Protein AF-A0A1Z7YMQ1-F1 (afdb_monomer)

Radius of gyration: 13.22 Å; Cα contacts (8 Å, |Δi|>4): 137; chains: 1; bounding box: 30×26×32 Å

Foldseek 3Di:
DPLVVLVVLLVVLVVVVVVPNDLVSLLSNLVSCVVNVVLVVSQVSLVSSVVRDVDLSSLLSNLLSCVVVVVLVSNLVSLVVSCVVPVPPPSSVVSVVSD

Sequence (99 aa):
MDAGDFDKAIECFKLSNKTLAHFKTLELWGECEMKLGNIKASIMPLTAAMELNSSLKPASLLAKAYSDLGDSKRAIELAGIVLNKAPNNKLAKQVMACN

pLDDT: mean 93.19, std 8.08, range [53.56, 98.31]

Secondary structure (DSSP, 8-state):
--HHHHHHHHHHHHHHHHH---HHHHHHHHHHHHHTT-HHHHHHHHHHHHHH---HHHHHHHHHHHHHTT-HHHHHHHHHHHHHH-TT-HHHHHHHHH-

Mean predicted aligned error: 3.64 Å

Nearest PDB structures (foldseek):
  2pl2-assembly1_B  TM=8.206E-01  e=6.831E-03  Thermus thermophilus HB27
  6vbv-assembly1_4  TM=8.320E-01  e=4.326E-02  Bos taurus
  2xpi-assembly1_A  TM=8.683E-01  e=5.675E-02  Schizosaccharomyces pombe
  2xpi-assembly1_D  TM=8.909E-01  e=1.149E-01  Schizosaccharomyces pombe
  8ro2-assembly1_J  TM=6.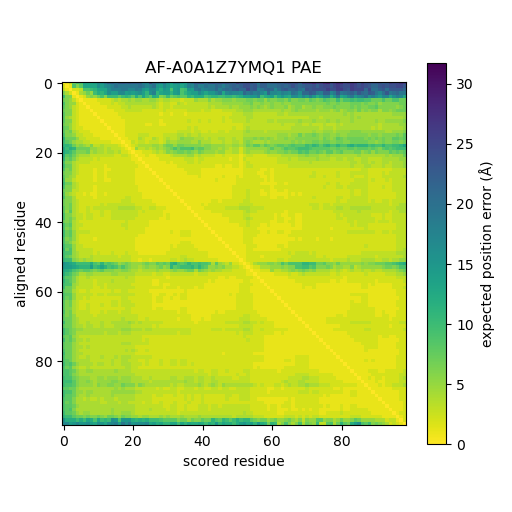280E-01  e=7.051E-02  Homo sapiens

Structure (mmCIF, N/CA/C/O backbone):
data_AF-A0A1Z7YMQ1-F1
#
_entry.id   AF-A0A1Z7YMQ1-F1
#
loop_
_atom_site.group_PDB
_atom_site.id
_atom_site.type_symbol
_atom_site.label_atom_id
_atom_site.label_alt_id
_atom_site.label_comp_id
_atom_site.label_asym_id
_atom_site.label_entity_id
_atom_site.label_seq_id
_atom_site.pdbx_PDB_ins_code
_atom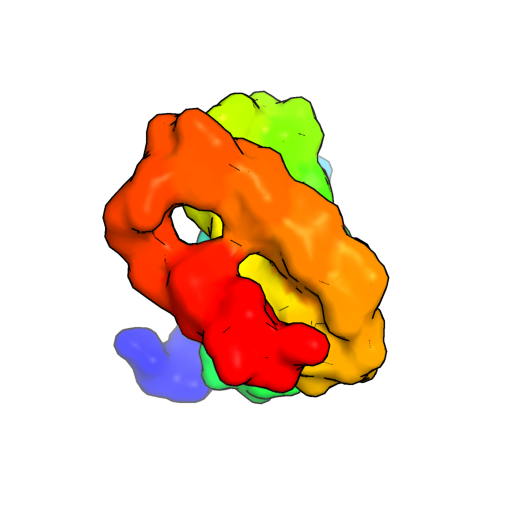_site.Cartn_x
_atom_site.Cartn_y
_atom_site.Cartn_z
_atom_site.occupancy
_atom_site.B_iso_or_equiv
_atom_site.auth_seq_id
_atom_site.auth_comp_id
_atom_site.auth_asym_id
_atom_site.auth_atom_id
_atom_site.pdbx_PDB_model_num
ATOM 1 N N . MET A 1 1 ? -9.361 -4.035 -16.178 1.00 53.56 1 MET A N 1
ATOM 2 C CA . MET A 1 1 ? -8.093 -4.780 -16.184 1.00 53.56 1 MET A CA 1
ATOM 3 C C . MET A 1 1 ? -8.413 -6.160 -15.678 1.00 53.56 1 MET A C 1
ATOM 5 O O . MET A 1 1 ? -8.797 -6.294 -14.520 1.00 53.56 1 MET A O 1
ATOM 9 N N . ASP A 1 2 ? -8.362 -7.128 -16.580 1.00 54.16 2 ASP A N 1
ATOM 10 C CA . ASP A 1 2 ? -8.445 -8.543 -16.238 1.00 54.16 2 ASP A CA 1
ATOM 11 C C . ASP A 1 2 ? -7.134 -8.977 -15.565 1.00 54.16 2 ASP A C 1
ATOM 13 O O . ASP A 1 2 ? -6.113 -8.306 -15.715 1.00 54.16 2 ASP A O 1
ATOM 17 N N . ALA A 1 3 ? -7.144 -10.085 -14.818 1.00 59.69 3 ALA A N 1
ATOM 18 C CA . ALA A 1 3 ? -5.991 -10.536 -14.026 1.00 59.69 3 ALA A CA 1
ATOM 19 C C . ALA A 1 3 ? -4.673 -10.593 -14.830 1.00 59.69 3 ALA A C 1
ATOM 21 O O . ALA A 1 3 ? -3.641 -10.141 -14.345 1.00 59.69 3 ALA A O 1
ATOM 22 N N . GLY A 1 4 ? -4.725 -11.040 -16.092 1.00 63.34 4 GLY A N 1
ATOM 23 C CA . GLY A 1 4 ? -3.550 -11.124 -16.970 1.00 63.34 4 GLY A CA 1
ATOM 24 C C . GLY A 1 4 ? -2.966 -9.780 -17.435 1.00 63.34 4 GLY A C 1
ATOM 25 O O . GLY A 1 4 ? -1.875 -9.757 -18.002 1.00 63.34 4 GLY A O 1
ATOM 26 N N . ASP A 1 5 ? -3.663 -8.665 -17.209 1.00 82.25 5 ASP A N 1
ATOM 27 C CA . ASP A 1 5 ? -3.187 -7.312 -17.529 1.00 82.25 5 ASP A CA 1
ATOM 28 C C . ASP A 1 5 ? -2.366 -6.719 -16.365 1.00 82.25 5 ASP A C 1
ATOM 30 O O . ASP A 1 5 ? -1.425 -5.950 -16.566 1.00 82.25 5 ASP A O 1
ATOM 34 N N . PHE A 1 6 ? -2.655 -7.134 -15.124 1.00 85.75 6 PHE A N 1
ATOM 35 C CA . PHE A 1 6 ? -1.939 -6.636 -13.948 1.00 85.75 6 PHE A CA 1
ATOM 36 C C . PHE A 1 6 ? -0.499 -7.151 -13.865 1.00 85.75 6 PHE A C 1
ATOM 38 O O . PHE A 1 6 ? 0.388 -6.364 -13.544 1.00 85.75 6 PHE A O 1
ATOM 45 N N . ASP A 1 7 ? -0.237 -8.418 -14.196 1.00 88.06 7 ASP A N 1
ATOM 46 C CA . ASP A 1 7 ? 1.125 -8.975 -14.156 1.00 88.06 7 ASP A CA 1
ATOM 47 C C . ASP A 1 7 ? 2.073 -8.245 -15.118 1.00 88.06 7 ASP A C 1
ATOM 49 O O . ASP A 1 7 ? 3.173 -7.831 -14.738 1.00 88.06 7 ASP A O 1
ATOM 53 N N . LYS A 1 8 ? 1.612 -7.999 -16.352 1.00 89.81 8 LYS A N 1
ATOM 54 C CA . LYS A 1 8 ? 2.369 -7.228 -17.350 1.00 89.81 8 LYS A CA 1
ATOM 55 C C . LYS A 1 8 ? 2.573 -5.784 -16.901 1.00 89.81 8 LYS A C 1
ATOM 57 O O . LYS A 1 8 ? 3.677 -5.254 -17.017 1.00 89.81 8 LYS A O 1
ATOM 62 N N . ALA A 1 9 ? 1.537 -5.154 -16.344 1.00 91.00 9 ALA A N 1
ATOM 63 C CA . ALA A 1 9 ? 1.644 -3.798 -15.816 1.00 91.00 9 ALA A CA 1
ATOM 64 C C . ALA A 1 9 ? 2.686 -3.705 -14.689 1.00 91.00 9 ALA A C 1
ATOM 66 O O . ALA A 1 9 ? 3.509 -2.790 -14.682 1.00 91.00 9 ALA A O 1
ATOM 67 N N . ILE A 1 10 ? 2.703 -4.677 -13.772 1.00 92.94 10 ILE A N 1
ATOM 68 C CA . ILE A 1 10 ? 3.683 -4.758 -12.685 1.00 92.94 10 ILE A CA 1
ATOM 69 C C . ILE A 1 10 ? 5.108 -4.859 -13.234 1.00 92.94 10 ILE A C 1
ATOM 71 O O . ILE A 1 10 ? 5.998 -4.170 -12.732 1.00 92.94 10 ILE A O 1
ATOM 75 N N . GLU A 1 11 ? 5.343 -5.675 -14.262 1.00 92.50 11 GLU A N 1
ATOM 76 C CA . GLU A 1 11 ? 6.655 -5.767 -14.908 1.00 92.50 11 GLU A CA 1
ATOM 77 C C . GLU A 1 11 ? 7.089 -4.415 -15.491 1.00 92.50 11 GLU A C 1
ATOM 79 O O . GLU A 1 11 ? 8.193 -3.939 -15.201 1.00 92.50 11 GLU A O 1
ATOM 84 N N . CYS A 1 12 ? 6.198 -3.735 -16.220 1.00 92.38 12 CYS A N 1
ATOM 85 C CA . CYS A 1 12 ? 6.461 -2.398 -16.749 1.00 92.38 12 CYS A CA 1
ATOM 86 C C . CYS A 1 12 ? 6.771 -1.384 -15.636 1.00 92.38 12 CYS A C 1
ATOM 88 O O . CYS A 1 12 ? 7.715 -0.601 -15.763 1.00 92.38 12 CYS A O 1
ATOM 90 N N . PHE A 1 13 ? 6.032 -1.407 -14.521 1.00 93.50 13 PHE A N 1
ATOM 91 C CA . PHE A 1 13 ? 6.288 -0.510 -13.391 1.00 93.50 13 PHE A CA 1
ATOM 92 C C . PHE A 1 13 ? 7.618 -0.811 -12.698 1.00 93.50 13 PHE A C 1
ATOM 94 O O . PHE A 1 13 ? 8.341 0.120 -12.340 1.00 93.50 13 PHE A O 1
ATOM 101 N N . LYS A 1 14 ? 7.979 -2.090 -12.536 1.00 92.69 14 LYS A N 1
ATOM 102 C CA . LYS A 1 14 ? 9.278 -2.503 -11.985 1.00 92.69 14 LYS A CA 1
ATOM 103 C C . LYS A 1 14 ? 10.426 -2.006 -12.859 1.00 92.69 14 LYS A C 1
ATOM 105 O O . LYS A 1 14 ? 11.389 -1.457 -12.330 1.00 92.69 14 LYS A O 1
ATOM 110 N N . LEU A 1 15 ? 10.324 -2.163 -14.180 1.00 92.31 15 LEU A N 1
ATOM 111 C CA . LEU A 1 15 ? 11.333 -1.674 -15.125 1.00 92.31 15 LEU A CA 1
ATOM 112 C C . LEU A 1 15 ? 11.438 -0.148 -15.101 1.00 92.31 15 LEU A C 1
ATOM 114 O O . LEU A 1 15 ? 12.535 0.382 -14.948 1.00 92.31 15 LEU A O 1
ATOM 118 N N . SER A 1 16 ? 10.308 0.557 -15.166 1.00 90.38 16 SER A N 1
ATOM 119 C CA . SER A 1 16 ? 10.278 2.022 -15.124 1.00 90.38 16 SER A CA 1
ATOM 120 C C . SER A 1 16 ? 10.920 2.571 -13.847 1.00 90.38 16 SER A C 1
ATOM 122 O O . SER A 1 16 ? 11.760 3.467 -13.926 1.00 90.38 16 SER A O 1
ATOM 124 N N . ASN A 1 17 ? 10.604 1.989 -12.687 1.00 88.81 17 ASN A N 1
ATOM 125 C CA . ASN A 1 17 ? 11.147 2.438 -11.405 1.00 88.81 17 ASN A CA 1
ATOM 126 C C . ASN A 1 17 ? 12.642 2.127 -11.222 1.00 88.81 17 ASN A C 1
ATOM 128 O O . ASN A 1 17 ? 13.284 2.792 -10.413 1.00 88.81 17 ASN A O 1
ATOM 132 N N . LYS A 1 18 ? 13.219 1.168 -11.966 1.00 90.25 18 LYS A N 1
ATOM 133 C CA . LYS A 1 18 ? 14.683 0.967 -11.994 1.00 90.25 18 LYS A CA 1
ATOM 134 C C . LYS A 1 18 ? 15.408 2.132 -12.666 1.00 90.25 18 LYS A C 1
ATOM 136 O O . LYS A 1 18 ? 16.547 2.412 -12.313 1.00 90.25 18 LYS A O 1
ATOM 141 N N . THR A 1 19 ? 14.771 2.778 -13.641 1.00 88.25 19 THR A N 1
ATOM 142 C CA . THR A 1 19 ? 15.344 3.924 -14.357 1.00 88.25 19 THR A CA 1
ATOM 143 C C . THR A 1 19 ? 15.062 5.231 -13.627 1.00 88.25 19 THR A C 1
ATOM 145 O O . THR A 1 19 ? 15.968 6.034 -13.430 1.00 88.25 19 THR A O 1
ATOM 148 N N . LEU A 1 20 ? 13.810 5.443 -13.218 1.00 87.44 20 LEU A N 1
ATOM 149 C CA . LEU A 1 20 ? 13.384 6.624 -12.480 1.00 87.44 20 LEU A CA 1
ATOM 150 C C . LEU A 1 20 ? 12.217 6.259 -11.566 1.00 87.44 20 LEU A C 1
ATOM 152 O O . LEU A 1 20 ? 11.116 5.964 -12.031 1.00 87.44 20 LEU A O 1
ATOM 156 N N . ALA A 1 21 ? 12.447 6.321 -10.258 1.00 89.12 21 ALA A N 1
ATOM 157 C CA . ALA A 1 21 ? 11.382 6.148 -9.285 1.00 89.12 21 ALA A CA 1
ATOM 158 C C . ALA A 1 21 ? 10.411 7.336 -9.362 1.00 89.12 21 ALA A C 1
ATOM 160 O O . ALA A 1 21 ? 10.795 8.483 -9.133 1.00 89.12 21 ALA A O 1
ATOM 161 N N . HIS A 1 22 ? 9.144 7.058 -9.666 1.00 92.12 22 HIS A N 1
ATOM 162 C CA . 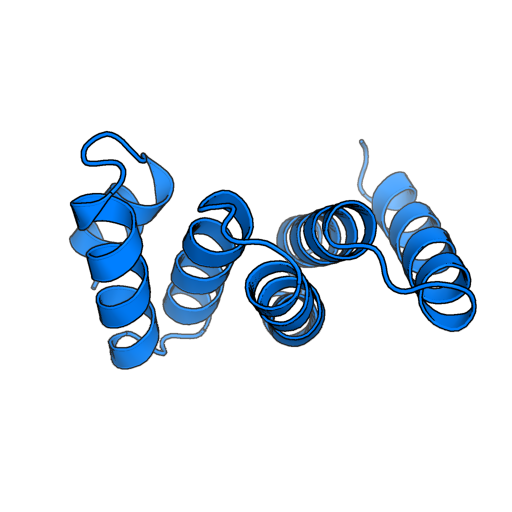HIS A 1 22 ? 8.092 8.068 -9.699 1.00 92.12 22 HIS A CA 1
ATOM 163 C C . HIS A 1 22 ? 6.937 7.643 -8.788 1.00 92.12 22 HIS A C 1
ATOM 165 O O . HIS A 1 22 ? 6.465 6.508 -8.834 1.00 92.12 22 HIS A O 1
ATOM 171 N N . PHE A 1 23 ? 6.434 8.557 -7.952 1.00 92.94 23 PHE A N 1
ATOM 172 C CA . PHE A 1 23 ? 5.417 8.203 -6.952 1.00 92.94 23 PHE A CA 1
ATOM 173 C C . PHE A 1 23 ? 4.173 7.561 -7.591 1.00 92.94 23 PHE A C 1
ATOM 175 O O . PHE A 1 23 ? 3.578 6.651 -7.022 1.00 92.94 23 PHE A O 1
ATOM 182 N N . LYS A 1 24 ? 3.782 8.006 -8.797 1.00 92.31 24 LYS A N 1
ATOM 183 C CA . LYS A 1 24 ? 2.581 7.497 -9.471 1.00 92.31 24 LYS A CA 1
ATOM 184 C C . LYS A 1 24 ? 2.748 6.071 -9.994 1.00 92.31 24 LYS A C 1
ATOM 186 O O . LYS A 1 24 ? 1.807 5.292 -9.898 1.00 92.31 24 LYS A O 1
ATOM 191 N N . THR A 1 25 ? 3.918 5.724 -10.528 1.00 93.81 25 THR A N 1
ATOM 192 C CA . THR A 1 25 ? 4.204 4.359 -11.000 1.00 93.81 25 THR A CA 1
ATOM 193 C C . THR A 1 25 ? 4.320 3.402 -9.819 1.00 93.81 25 THR A C 1
ATOM 195 O O . THR A 1 25 ? 3.833 2.280 -9.895 1.00 93.81 25 THR A O 1
ATOM 198 N N . LEU A 1 26 ? 4.892 3.856 -8.701 1.00 95.94 26 LEU A N 1
ATOM 199 C CA . LEU A 1 26 ? 4.927 3.113 -7.440 1.00 95.94 26 LEU A CA 1
ATOM 200 C C . LEU A 1 26 ? 3.524 2.911 -6.838 1.00 95.94 26 LEU A C 1
ATOM 202 O O . LEU A 1 26 ? 3.179 1.795 -6.462 1.00 95.94 26 LEU A O 1
ATOM 206 N N . GLU A 1 27 ? 2.674 3.944 -6.820 1.00 95.81 27 GLU A N 1
ATOM 207 C CA . GLU A 1 27 ? 1.272 3.825 -6.382 1.00 95.81 27 GLU A CA 1
ATOM 208 C C . GLU A 1 27 ? 0.516 2.779 -7.214 1.00 95.81 27 GLU A C 1
ATOM 210 O O . GLU A 1 27 ? -0.151 1.908 -6.656 1.00 95.81 27 GLU A O 1
ATOM 215 N N . LEU A 1 28 ? 0.637 2.850 -8.545 1.00 94.81 28 LEU A N 1
ATOM 216 C CA . LEU A 1 28 ? -0.034 1.926 -9.459 1.00 94.81 28 LEU A CA 1
ATOM 217 C C . LEU A 1 28 ? 0.488 0.496 -9.318 1.00 94.81 28 LEU A C 1
ATOM 219 O O . LEU A 1 28 ? -0.314 -0.434 -9.327 1.00 94.81 28 LEU A O 1
ATOM 223 N N . TRP A 1 29 ? 1.798 0.316 -9.137 1.00 95.50 29 TRP A N 1
ATOM 224 C CA . TRP A 1 29 ? 2.376 -0.994 -8.850 1.00 95.50 29 TRP A CA 1
ATOM 225 C C . TRP A 1 29 ? 1.768 -1.588 -7.577 1.00 95.50 29 TRP A C 1
ATOM 227 O O . TRP A 1 29 ? 1.223 -2.689 -7.620 1.00 95.50 29 TRP A O 1
ATOM 237 N N . GLY A 1 30 ? 1.776 -0.843 -6.471 1.00 96.00 30 GLY A N 1
ATOM 238 C CA . GLY A 1 30 ? 1.177 -1.302 -5.222 1.00 96.00 30 GLY A CA 1
ATOM 239 C C . GLY A 1 30 ? -0.304 -1.658 -5.357 1.00 96.00 30 GLY A C 1
ATOM 240 O O . GLY A 1 30 ? -0.737 -2.700 -4.873 1.00 96.00 30 GLY A O 1
ATOM 241 N N . GLU A 1 31 ? -1.078 -0.838 -6.071 1.00 94.94 31 GLU A N 1
ATOM 242 C CA . GLU A 1 31 ? -2.495 -1.108 -6.327 1.00 94.94 31 GLU A CA 1
ATOM 243 C C . GLU A 1 31 ? -2.710 -2.385 -7.163 1.00 94.94 31 GLU A C 1
ATOM 245 O O . GLU A 1 31 ? -3.647 -3.138 -6.894 1.00 94.94 31 GLU A O 1
ATOM 250 N N . CYS A 1 32 ? -1.845 -2.663 -8.144 1.00 95.50 32 CYS A N 1
ATOM 251 C CA . CYS A 1 32 ? -1.914 -3.894 -8.939 1.00 95.50 32 CYS A CA 1
ATOM 252 C C . CYS A 1 32 ? -1.617 -5.134 -8.088 1.00 95.50 32 CYS A C 1
ATOM 254 O O . CYS A 1 32 ? -2.371 -6.101 -8.152 1.00 95.50 32 CYS A O 1
ATOM 256 N N . GLU A 1 33 ? -0.583 -5.085 -7.243 1.00 96.56 33 GLU A N 1
ATOM 257 C CA . GLU A 1 33 ? -0.258 -6.184 -6.320 1.00 96.56 33 GLU A CA 1
ATOM 258 C C . GLU A 1 33 ? -1.437 -6.470 -5.374 1.00 96.56 33 GLU A C 1
ATOM 260 O O . GLU A 1 33 ? -1.806 -7.626 -5.182 1.00 96.56 33 GLU A O 1
ATOM 265 N N . MET A 1 34 ? -2.109 -5.432 -4.851 1.00 95.50 34 MET A N 1
ATOM 266 C CA . MET A 1 34 ? -3.315 -5.616 -4.030 1.00 95.50 34 MET A CA 1
ATOM 267 C C . MET A 1 34 ? -4.460 -6.282 -4.802 1.00 95.50 34 MET A C 1
ATOM 269 O O . MET A 1 34 ? -5.131 -7.158 -4.261 1.00 95.50 34 MET A O 1
ATOM 273 N N . LYS A 1 35 ? -4.690 -5.890 -6.063 1.00 93.75 35 LYS A N 1
ATOM 274 C CA . LYS A 1 35 ? -5.750 -6.473 -6.908 1.00 93.75 35 LYS A CA 1
ATOM 275 C C . LYS A 1 35 ? -5.487 -7.931 -7.277 1.00 93.75 35 LYS A C 1
ATOM 277 O O . LYS A 1 35 ? -6.443 -8.679 -7.448 1.00 93.75 35 LYS A O 1
ATOM 282 N N . LEU A 1 36 ? -4.220 -8.331 -7.354 1.00 93.38 36 LEU A N 1
ATOM 283 C CA . LEU A 1 36 ? -3.809 -9.726 -7.531 1.00 93.38 36 LEU A CA 1
ATOM 284 C C . LEU A 1 36 ? -3.817 -10.534 -6.221 1.00 93.38 36 LEU A C 1
ATOM 286 O O . LEU A 1 36 ? -3.541 -11.728 -6.241 1.00 93.38 36 LEU A O 1
ATOM 290 N N . GLY A 1 37 ? -4.130 -9.909 -5.081 1.00 94.19 37 GLY A N 1
ATOM 291 C CA . GLY A 1 37 ? -4.101 -10.556 -3.766 1.00 94.19 37 GLY A CA 1
ATOM 292 C C . GLY A 1 37 ? -2.704 -10.650 -3.142 1.00 94.19 37 GLY A C 1
ATOM 293 O O . GLY A 1 37 ? -2.556 -11.163 -2.034 1.00 94.19 37 GLY A O 1
ATOM 294 N N . ASN A 1 38 ? -1.679 -10.090 -3.786 1.00 95.88 38 ASN A N 1
ATOM 295 C CA . ASN A 1 38 ? -0.304 -10.050 -3.293 1.00 95.88 38 ASN A CA 1
ATOM 296 C C . ASN A 1 38 ? -0.110 -8.918 -2.270 1.00 95.88 38 ASN A C 1
ATOM 298 O O . ASN A 1 38 ? 0.763 -8.060 -2.415 1.00 95.88 38 ASN A O 1
ATOM 302 N N . ILE A 1 39 ? -0.909 -8.907 -1.200 1.00 97.25 39 ILE A N 1
ATOM 303 C CA . ILE A 1 39 ? -0.957 -7.796 -0.234 1.00 97.25 39 ILE A CA 1
ATOM 304 C C . ILE A 1 39 ? 0.423 -7.493 0.373 1.00 97.25 39 ILE A C 1
ATOM 306 O O . ILE A 1 39 ? 0.803 -6.341 0.558 1.00 97.25 39 ILE A O 1
ATOM 310 N N . LYS A 1 40 ? 1.237 -8.518 0.643 1.00 97.50 40 LYS A N 1
ATOM 311 C CA . LYS A 1 40 ? 2.597 -8.310 1.164 1.00 97.50 40 LYS A CA 1
ATOM 312 C C . LYS A 1 40 ? 3.511 -7.609 0.151 1.00 97.50 40 LYS A C 1
ATOM 314 O O . LYS A 1 40 ? 4.342 -6.792 0.544 1.00 97.50 40 LYS A O 1
ATOM 319 N N . ALA A 1 41 ? 3.359 -7.911 -1.138 1.00 96.75 41 ALA A N 1
ATOM 320 C CA . ALA A 1 41 ? 4.162 -7.313 -2.201 1.00 96.75 41 ALA A CA 1
ATOM 321 C C . ALA A 1 41 ? 3.783 -5.847 -2.464 1.00 96.75 41 ALA A C 1
ATOM 323 O O . ALA A 1 41 ? 4.631 -5.080 -2.915 1.00 96.75 41 ALA A O 1
ATOM 324 N N . SER A 1 42 ? 2.558 -5.425 -2.122 1.00 97.25 42 SER A N 1
ATOM 325 C CA . SER A 1 42 ? 2.134 -4.031 -2.284 1.00 97.25 42 SER A CA 1
ATOM 326 C C . SER A 1 42 ? 2.762 -3.072 -1.269 1.00 97.25 42 SER A C 1
ATOM 328 O O . SER A 1 42 ? 2.807 -1.872 -1.528 1.00 97.25 42 SER A O 1
ATOM 330 N N . ILE A 1 43 ? 3.267 -3.563 -0.130 1.00 97.88 43 ILE A N 1
ATOM 331 C CA . ILE A 1 43 ? 3.799 -2.716 0.951 1.00 97.88 43 ILE A CA 1
ATOM 332 C C . ILE A 1 43 ? 4.967 -1.854 0.469 1.00 97.88 43 ILE A C 1
ATOM 334 O O . ILE A 1 43 ? 4.933 -0.636 0.616 1.00 97.88 43 ILE A O 1
ATOM 338 N N . MET A 1 44 ? 5.987 -2.469 -0.133 1.00 96.25 44 MET A N 1
ATOM 339 C CA . MET A 1 44 ? 7.193 -1.756 -0.564 1.00 96.25 44 MET A CA 1
ATOM 340 C C . MET A 1 44 ? 6.894 -0.614 -1.559 1.00 96.25 44 MET A C 1
ATOM 342 O O . MET A 1 44 ? 7.299 0.516 -1.280 1.00 96.25 44 MET A O 1
ATOM 346 N N . PRO A 1 45 ? 6.177 -0.837 -2.682 1.00 96.75 45 PRO A N 1
ATOM 347 C CA . PRO A 1 45 ? 5.891 0.241 -3.623 1.00 96.75 45 PRO A CA 1
ATOM 348 C C . PRO A 1 45 ? 4.961 1.316 -3.039 1.00 96.75 45 PRO A C 1
ATOM 350 O O . PRO A 1 45 ? 5.167 2.496 -3.315 1.00 96.75 45 PRO A O 1
ATOM 353 N N . LEU A 1 46 ? 3.986 0.964 -2.190 1.00 97.19 46 LEU A N 1
ATOM 354 C CA . LEU A 1 46 ? 3.111 1.960 -1.556 1.00 97.19 46 LEU A CA 1
ATOM 355 C C . LEU A 1 46 ? 3.854 2.835 -0.541 1.00 97.19 46 LEU A C 1
ATOM 357 O O . LEU A 1 46 ? 3.632 4.045 -0.519 1.00 97.19 46 LEU A O 1
ATOM 361 N N . THR A 1 47 ? 4.755 2.256 0.257 1.00 96.75 47 THR A N 1
ATOM 362 C CA . THR A 1 47 ? 5.618 3.017 1.172 1.00 96.75 47 THR A CA 1
ATOM 363 C C . THR A 1 47 ? 6.504 3.984 0.392 1.00 96.75 47 THR A C 1
ATOM 365 O O . THR A 1 47 ? 6.491 5.178 0.673 1.00 96.75 47 THR A O 1
ATOM 368 N N . ALA A 1 48 ? 7.182 3.509 -0.658 1.00 95.56 48 ALA A N 1
ATOM 369 C CA . ALA A 1 48 ? 8.022 4.364 -1.495 1.00 95.56 48 ALA A CA 1
ATOM 370 C C . ALA A 1 48 ? 7.215 5.490 -2.177 1.00 95.56 48 ALA A C 1
ATOM 372 O O . ALA A 1 48 ? 7.666 6.631 -2.257 1.00 95.56 48 ALA A O 1
ATOM 373 N N . ALA A 1 49 ? 5.989 5.210 -2.635 1.00 96.00 49 ALA A N 1
ATOM 374 C CA . ALA A 1 49 ? 5.106 6.234 -3.195 1.00 96.00 49 ALA A CA 1
ATOM 375 C C . ALA A 1 49 ? 4.711 7.305 -2.163 1.00 96.00 49 ALA A C 1
ATOM 377 O O . ALA A 1 49 ? 4.622 8.482 -2.513 1.00 96.00 49 ALA A O 1
ATOM 378 N N . MET A 1 50 ? 4.471 6.900 -0.912 1.00 95.00 50 MET A N 1
ATOM 379 C CA . MET A 1 50 ? 4.139 7.796 0.200 1.00 95.00 50 MET A CA 1
ATOM 380 C C . MET A 1 50 ? 5.326 8.680 0.609 1.00 95.00 50 MET A C 1
ATOM 382 O O . MET A 1 50 ? 5.128 9.835 0.975 1.00 95.00 50 MET A O 1
ATOM 386 N N . GLU A 1 51 ? 6.552 8.163 0.535 1.00 94.25 51 GLU A N 1
ATOM 387 C CA . GLU A 1 51 ? 7.772 8.928 0.830 1.00 94.25 51 GLU A CA 1
ATOM 388 C C . GLU A 1 51 ? 8.074 9.976 -0.250 1.00 94.25 51 GLU A C 1
ATOM 390 O O . GLU A 1 51 ? 8.486 11.091 0.063 1.00 94.25 51 GLU A O 1
ATOM 395 N N . LEU A 1 52 ? 7.827 9.649 -1.523 1.00 92.94 52 LEU A N 1
ATOM 396 C CA . LEU A 1 52 ? 8.085 10.555 -2.648 1.00 92.94 52 LEU A CA 1
ATOM 397 C C . LEU A 1 52 ? 7.021 11.646 -2.829 1.00 92.94 52 LEU A C 1
ATOM 399 O O . LEU A 1 52 ? 7.278 12.641 -3.507 1.00 92.94 52 LEU A O 1
ATOM 403 N N . ASN A 1 53 ? 5.811 11.464 -2.294 1.00 90.38 53 ASN A N 1
ATOM 404 C CA . ASN A 1 53 ? 4.731 12.434 -2.443 1.00 90.38 53 ASN A CA 1
ATOM 405 C C . ASN A 1 53 ? 3.793 12.435 -1.231 1.00 90.38 53 ASN A C 1
ATOM 407 O O . ASN A 1 53 ? 3.335 11.396 -0.773 1.00 90.38 53 ASN A O 1
ATOM 411 N N . SER A 1 54 ? 3.369 13.625 -0.807 1.00 84.19 54 SER A N 1
ATOM 412 C CA . SER A 1 54 ? 2.376 13.845 0.252 1.00 84.19 54 SER A CA 1
ATOM 413 C C . SER A 1 54 ? 0.932 13.442 -0.109 1.00 84.19 54 SER A C 1
ATOM 415 O O . SER A 1 54 ? -0.007 13.826 0.593 1.00 84.19 54 SER A O 1
ATOM 417 N N . SER A 1 55 ? 0.723 12.686 -1.193 1.00 90.69 55 SER A N 1
ATOM 418 C CA . SER A 1 55 ? -0.587 12.144 -1.561 1.00 90.69 55 SER A CA 1
ATOM 419 C C . SER A 1 55 ? -1.107 11.207 -0.471 1.00 90.69 55 SER A C 1
ATOM 421 O O . SER A 1 55 ? -0.396 10.339 0.028 1.00 90.69 55 SER A O 1
ATOM 423 N N . LEU A 1 56 ? -2.392 11.329 -0.138 1.00 94.38 56 LEU A N 1
ATOM 424 C CA . LEU A 1 56 ? -3.035 10.459 0.851 1.00 94.38 56 LEU A CA 1
ATOM 425 C C . LEU A 1 56 ? -3.409 9.091 0.284 1.00 94.38 56 LEU A C 1
ATOM 427 O O . LEU A 1 56 ? -3.719 8.178 1.049 1.00 94.38 56 LEU A O 1
ATOM 431 N N . LYS A 1 57 ? -3.405 8.935 -1.045 1.00 95.19 57 LYS A N 1
ATOM 432 C CA . LY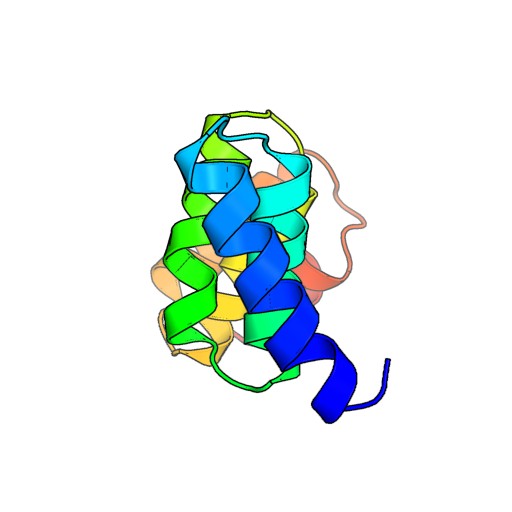S A 1 57 ? -3.833 7.688 -1.679 1.00 95.19 57 LYS A CA 1
ATOM 433 C C . LYS A 1 57 ? -2.901 6.516 -1.326 1.00 95.19 57 LYS A C 1
ATOM 435 O O . LYS A 1 57 ? -3.438 5.532 -0.811 1.00 95.19 57 LYS A O 1
ATOM 440 N N . PRO A 1 58 ? -1.562 6.607 -1.480 1.00 96.12 58 PRO A N 1
ATOM 441 C CA . PRO A 1 58 ? -0.651 5.552 -1.035 1.00 96.12 58 PRO A CA 1
ATOM 442 C C . PRO A 1 58 ? -0.818 5.198 0.445 1.00 96.12 58 PRO A C 1
ATOM 444 O O . PRO A 1 58 ? -0.933 4.023 0.770 1.00 96.12 58 PRO A O 1
ATOM 447 N N . ALA A 1 59 ? -0.951 6.198 1.324 1.00 96.75 59 ALA A N 1
ATOM 448 C CA . ALA A 1 59 ? -1.178 5.977 2.754 1.00 96.75 59 ALA A CA 1
ATOM 449 C C . ALA A 1 59 ? -2.496 5.227 3.035 1.00 96.75 59 ALA A C 1
ATOM 451 O O . ALA A 1 59 ? -2.525 4.305 3.846 1.00 96.75 59 ALA A O 1
ATOM 452 N N . SER A 1 60 ? -3.583 5.569 2.331 1.00 97.56 60 SER A N 1
ATOM 453 C CA . SER A 1 60 ? -4.876 4.885 2.485 1.00 97.56 60 SER A CA 1
ATOM 454 C C . SER A 1 60 ? -4.860 3.439 1.974 1.00 97.56 60 SER A C 1
ATOM 456 O O . SER A 1 60 ? -5.478 2.567 2.584 1.00 97.56 60 SER A O 1
ATOM 458 N N . LEU A 1 61 ? -4.121 3.166 0.893 1.00 97.69 61 LEU A N 1
ATOM 459 C CA . LEU A 1 61 ? -3.913 1.810 0.378 1.00 97.69 61 LEU A CA 1
ATOM 460 C C . LEU A 1 61 ? -3.017 0.997 1.318 1.00 97.69 61 LEU A C 1
ATOM 462 O O . LEU A 1 61 ? -3.306 -0.164 1.586 1.00 97.69 61 LEU A O 1
ATOM 466 N N . LEU A 1 62 ? -1.974 1.618 1.872 1.00 97.31 62 LEU A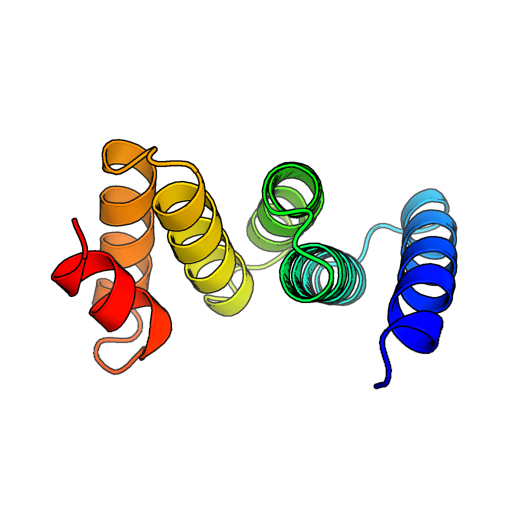 N 1
ATOM 467 C CA . LEU A 1 62 ? -1.057 0.981 2.811 1.00 97.31 62 LEU A CA 1
ATOM 468 C C . LEU A 1 62 ? -1.758 0.621 4.131 1.00 97.31 62 LEU A C 1
ATOM 470 O O . LEU A 1 62 ? -1.565 -0.479 4.638 1.00 97.31 62 LEU A O 1
ATOM 474 N N . ALA A 1 63 ? -2.638 1.492 4.640 1.00 97.81 63 ALA A N 1
ATOM 475 C CA . ALA A 1 63 ? -3.490 1.188 5.792 1.00 97.81 63 ALA A CA 1
ATOM 476 C C . ALA A 1 63 ? -4.374 -0.045 5.540 1.00 97.81 63 ALA A C 1
ATOM 478 O O . ALA A 1 63 ? -4.461 -0.936 6.386 1.00 97.81 63 ALA A O 1
ATOM 479 N N . LYS A 1 64 ? -4.990 -0.129 4.352 1.00 97.94 64 LYS A N 1
ATOM 480 C CA . LYS A 1 64 ? -5.792 -1.293 3.951 1.00 97.94 64 LYS A CA 1
ATOM 481 C C . LYS A 1 64 ? -4.941 -2.558 3.847 1.00 97.94 64 LYS A C 1
ATOM 483 O O . LYS A 1 64 ? -5.351 -3.590 4.359 1.00 97.94 64 LYS A O 1
ATOM 488 N N . ALA A 1 65 ? -3.756 -2.468 3.247 1.00 97.94 65 ALA A N 1
ATOM 489 C CA . ALA A 1 65 ? -2.842 -3.598 3.125 1.00 97.94 65 ALA A CA 1
ATOM 490 C C . ALA A 1 65 ? -2.392 -4.129 4.497 1.00 97.94 65 ALA A C 1
ATOM 492 O O . ALA A 1 65 ? -2.412 -5.336 4.716 1.00 97.94 65 ALA A O 1
ATOM 493 N N . TYR A 1 66 ? -2.053 -3.254 5.450 1.00 98.31 66 TYR A N 1
ATOM 494 C CA . TYR A 1 66 ? -1.737 -3.683 6.817 1.00 98.31 66 TYR A CA 1
ATOM 495 C C . TYR A 1 66 ? -2.932 -4.326 7.521 1.00 98.31 66 TYR A C 1
ATOM 497 O O . TYR A 1 66 ? -2.760 -5.361 8.159 1.00 98.31 66 TYR A O 1
ATOM 505 N N . SER A 1 67 ? -4.139 -3.777 7.348 1.00 97.94 67 SER A N 1
ATOM 506 C CA . SER A 1 67 ? -5.364 -4.384 7.881 1.00 97.94 67 SER A CA 1
ATOM 507 C C . SER A 1 67 ? -5.587 -5.791 7.323 1.00 97.94 67 SER A C 1
ATOM 509 O O . SER A 1 67 ? -5.916 -6.698 8.078 1.00 97.94 67 SER A O 1
ATOM 511 N N . ASP A 1 68 ? -5.386 -5.986 6.018 1.00 96.81 68 ASP A N 1
ATOM 512 C CA . ASP A 1 68 ? -5.563 -7.284 5.352 1.00 96.81 68 ASP A CA 1
ATOM 513 C C . ASP A 1 68 ? -4.508 -8.315 5.772 1.00 96.81 68 ASP A C 1
ATOM 515 O O . ASP A 1 68 ? -4.762 -9.517 5.736 1.00 96.81 68 ASP A O 1
ATOM 519 N N . LEU A 1 69 ? -3.331 -7.852 6.201 1.00 96.62 69 LEU A N 1
ATOM 520 C CA . LEU A 1 69 ? -2.274 -8.685 6.778 1.00 96.62 69 LEU A CA 1
ATOM 521 C C . LEU A 1 69 ? -2.449 -8.928 8.288 1.00 96.62 69 LEU A C 1
ATOM 523 O O . LEU A 1 69 ? -1.640 -9.647 8.873 1.00 96.62 69 LEU A O 1
ATOM 527 N N . GLY A 1 70 ? -3.464 -8.333 8.924 1.00 96.69 70 GLY A N 1
ATOM 528 C CA . GLY A 1 70 ? -3.701 -8.423 10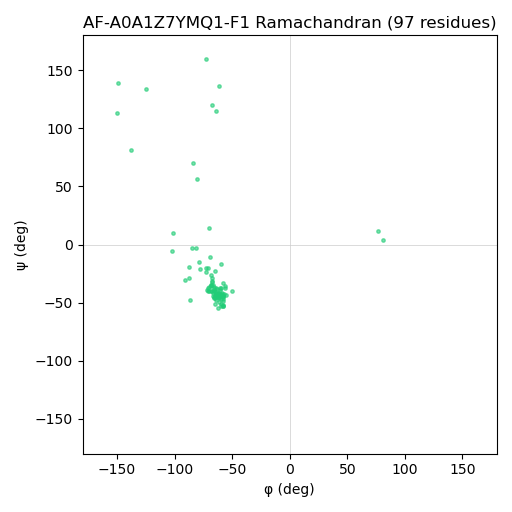.368 1.00 96.69 70 GLY A CA 1
ATOM 529 C C . GLY A 1 70 ? -2.785 -7.543 11.229 1.00 96.69 70 GLY A C 1
ATOM 530 O O . GLY A 1 70 ? -2.766 -7.690 12.448 1.00 96.69 70 GLY A O 1
ATOM 531 N N . ASP A 1 71 ? -2.031 -6.614 10.634 1.00 97.31 71 ASP A N 1
ATOM 532 C CA . ASP A 1 71 ? -1.245 -5.618 11.375 1.00 97.31 71 ASP A CA 1
ATOM 533 C C . ASP A 1 71 ? -2.135 -4.420 11.739 1.00 97.31 71 ASP A C 1
ATOM 535 O O . ASP A 1 71 ? -2.015 -3.315 11.196 1.00 97.31 71 ASP A O 1
ATOM 539 N N . SER A 1 72 ? -3.070 -4.653 12.665 1.00 96.62 72 SER A N 1
ATOM 540 C CA . SER A 1 72 ? -4.063 -3.657 13.084 1.00 96.62 72 SER A CA 1
ATOM 541 C C . SER A 1 72 ? -3.425 -2.379 13.619 1.00 96.62 72 SER A C 1
ATOM 543 O O . SER A 1 72 ? -3.944 -1.287 13.395 1.00 96.62 72 SER A O 1
ATOM 545 N N . LYS A 1 73 ? -2.265 -2.485 14.281 1.00 97.44 73 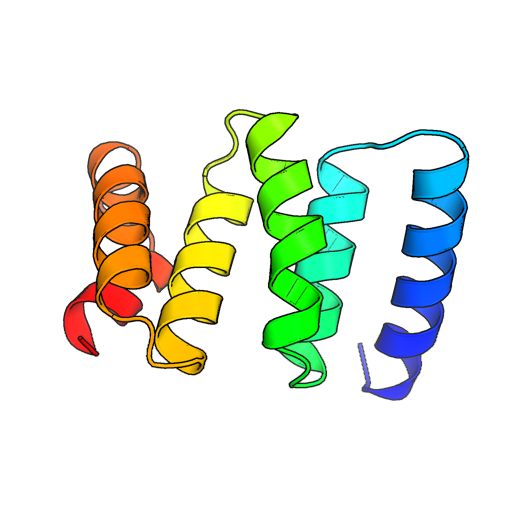LYS A N 1
ATOM 546 C CA . LYS A 1 73 ? -1.569 -1.327 14.852 1.00 97.44 73 LYS A CA 1
ATOM 547 C C . LYS A 1 73 ? -1.163 -0.343 13.757 1.00 97.44 73 LYS A C 1
ATOM 549 O O . LYS A 1 73 ? -1.529 0.830 13.829 1.00 97.44 73 LYS A O 1
ATOM 554 N N . ARG A 1 74 ? -0.439 -0.813 12.734 1.00 97.12 74 ARG A N 1
ATOM 555 C CA . ARG A 1 74 ? -0.012 0.052 11.621 1.00 97.12 74 ARG A CA 1
ATOM 556 C C . ARG A 1 74 ? -1.191 0.501 10.769 1.00 97.12 74 ARG A C 1
ATOM 558 O O . ARG A 1 74 ? -1.195 1.630 10.279 1.00 97.12 74 ARG A O 1
ATOM 565 N N . ALA A 1 75 ? -2.192 -0.363 10.608 1.00 97.88 75 ALA A N 1
ATOM 566 C CA . ALA A 1 75 ? -3.403 -0.045 9.865 1.00 97.88 75 ALA A CA 1
ATOM 567 C C . ALA A 1 75 ? -4.153 1.149 10.479 1.00 97.88 75 ALA A C 1
ATOM 569 O O . ALA A 1 75 ? -4.438 2.117 9.772 1.00 97.88 75 ALA A O 1
ATOM 570 N N . ILE A 1 76 ? -4.413 1.112 11.792 1.00 98.00 76 ILE A N 1
ATOM 571 C CA . ILE A 1 76 ? -5.107 2.179 12.529 1.00 98.00 76 ILE A CA 1
ATOM 572 C C . ILE A 1 76 ? -4.294 3.476 12.509 1.00 98.00 76 ILE A C 1
ATOM 574 O O . ILE A 1 76 ? -4.853 4.540 12.244 1.00 98.00 76 ILE A O 1
ATOM 578 N N . GLU A 1 77 ? -2.981 3.403 12.741 1.00 97.69 77 GLU A N 1
ATOM 579 C CA . GLU A 1 77 ? -2.103 4.579 12.739 1.00 97.69 77 GLU A CA 1
ATOM 580 C C . GLU A 1 77 ? -2.165 5.328 11.397 1.00 97.69 77 GLU A C 1
ATOM 582 O O . GLU A 1 77 ? -2.469 6.525 11.351 1.00 97.69 77 GLU A O 1
ATOM 587 N N . LEU A 1 78 ? -1.970 4.613 10.284 1.00 97.06 78 LEU A N 1
ATOM 588 C CA . LEU A 1 78 ? -2.030 5.202 8.945 1.00 97.06 78 LEU A CA 1
ATOM 589 C C . LEU A 1 78 ? -3.437 5.680 8.580 1.00 97.06 78 LEU A C 1
ATOM 591 O O . LEU A 1 78 ? -3.588 6.768 8.017 1.00 97.06 78 LEU A O 1
ATOM 595 N N . ALA A 1 79 ? -4.476 4.911 8.914 1.00 97.75 79 ALA A N 1
ATOM 596 C CA . ALA A 1 79 ? -5.855 5.325 8.681 1.00 97.75 79 ALA A CA 1
ATOM 597 C C . ALA A 1 79 ? -6.193 6.615 9.448 1.00 97.75 79 ALA A C 1
ATOM 599 O O . ALA A 1 79 ? -6.864 7.489 8.899 1.00 97.75 79 ALA A O 1
ATOM 600 N N . GLY A 1 80 ? -5.679 6.782 10.670 1.00 97.69 80 GLY A N 1
ATOM 601 C CA . GLY A 1 80 ? -5.865 7.985 11.479 1.00 97.69 80 GLY A CA 1
ATOM 602 C C . GLY A 1 80 ? -5.217 9.211 10.842 1.00 97.69 80 GLY A C 1
ATOM 603 O O . GLY A 1 80 ? -5.863 10.250 10.698 1.00 97.69 80 GLY A O 1
ATOM 604 N N . ILE A 1 81 ? -3.976 9.070 10.363 1.00 96.12 81 ILE A N 1
ATOM 605 C CA . ILE A 1 81 ? -3.269 10.129 9.623 1.00 96.12 81 ILE A CA 1
ATOM 606 C C . ILE A 1 81 ? -4.061 10.542 8.374 1.00 96.12 81 ILE A C 1
ATOM 608 O O . ILE A 1 81 ? -4.215 11.735 8.097 1.00 96.12 81 ILE A O 1
ATOM 612 N N . VAL A 1 82 ? -4.589 9.567 7.627 1.00 97.50 82 VAL A N 1
ATOM 613 C CA . VAL A 1 82 ? -5.393 9.828 6.427 1.00 97.50 82 VAL A CA 1
ATOM 614 C C . VAL A 1 82 ? -6.700 10.531 6.779 1.00 97.50 82 VAL A C 1
ATOM 616 O O . VAL A 1 82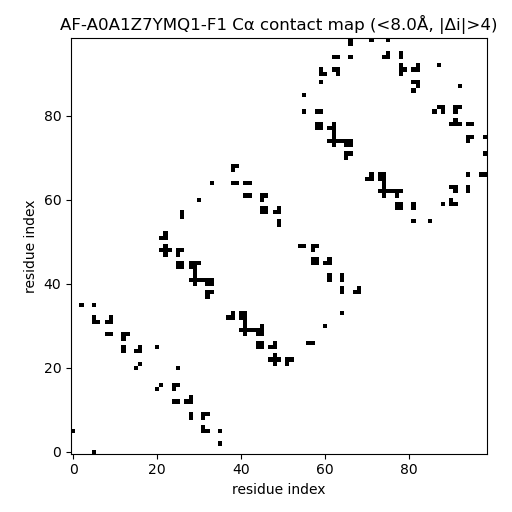 ? -7.034 11.514 6.123 1.00 97.50 82 VAL A O 1
ATOM 619 N N . LEU A 1 83 ? -7.431 10.077 7.800 1.00 97.94 83 LEU A N 1
ATOM 620 C CA . LEU A 1 83 ? -8.716 10.666 8.194 1.00 97.94 83 LEU A CA 1
ATOM 621 C C . LEU A 1 83 ? -8.572 12.072 8.766 1.00 97.94 83 LEU A C 1
ATOM 623 O O . LEU A 1 83 ? -9.441 12.902 8.520 1.00 97.94 83 LEU A O 1
ATOM 627 N N . ASN A 1 84 ? -7.468 12.370 9.452 1.00 97.31 84 ASN A N 1
ATOM 628 C CA . ASN A 1 84 ? -7.191 13.722 9.930 1.00 97.31 84 ASN A CA 1
ATOM 629 C C . ASN A 1 84 ? -7.115 14.732 8.767 1.00 97.31 84 ASN A C 1
ATOM 631 O O . ASN A 1 84 ? -7.603 15.852 8.865 1.00 97.31 84 ASN A O 1
ATOM 635 N N . LYS A 1 85 ? -6.547 14.321 7.625 1.00 96.62 85 LYS A N 1
ATOM 636 C CA . LYS A 1 85 ? -6.420 15.174 6.429 1.00 96.62 85 LYS A CA 1
ATOM 637 C C . LYS A 1 85 ? -7.604 15.058 5.466 1.00 96.62 85 LYS A C 1
ATOM 639 O O . LYS A 1 85 ? -7.929 16.010 4.764 1.00 96.62 85 LYS A O 1
ATOM 644 N N . ALA A 1 86 ? -8.236 13.891 5.406 1.00 96.56 86 ALA A N 1
ATOM 645 C CA . ALA A 1 86 ? -9.362 13.583 4.535 1.00 96.56 86 ALA A CA 1
ATOM 646 C C . ALA A 1 86 ? -10.421 12.773 5.304 1.00 96.56 86 ALA A C 1
ATOM 648 O O . ALA A 1 86 ? -10.516 11.553 5.125 1.00 96.56 86 ALA A O 1
ATOM 649 N N . PRO A 1 87 ? -11.281 13.439 6.102 1.00 96.38 87 PRO A N 1
ATOM 650 C CA . PRO A 1 87 ? -12.259 12.773 6.968 1.00 96.38 87 PRO A CA 1
ATOM 651 C C . PRO A 1 87 ? -13.266 11.888 6.233 1.00 96.38 87 PRO A C 1
ATOM 653 O O . PRO A 1 87 ? -13.921 11.058 6.850 1.00 96.38 87 PRO A O 1
ATOM 656 N N . ASN A 1 88 ? -13.411 12.049 4.914 1.00 95.81 88 ASN A N 1
ATOM 657 C CA . ASN A 1 88 ? -14.321 11.274 4.069 1.00 95.81 88 ASN A CA 1
ATOM 658 C C . ASN A 1 88 ? -13.635 10.158 3.266 1.00 95.81 88 ASN A C 1
ATOM 660 O O . ASN A 1 88 ? -14.272 9.549 2.405 1.00 95.81 88 ASN A O 1
ATOM 664 N N . ASN A 1 89 ? -12.361 9.855 3.539 1.00 97.44 89 ASN A N 1
ATOM 665 C CA . ASN A 1 89 ? -11.663 8.764 2.867 1.00 97.44 89 ASN A CA 1
ATOM 666 C C . ASN A 1 89 ? -12.312 7.408 3.204 1.00 97.44 89 ASN A C 1
ATOM 668 O O . ASN A 1 89 ? -12.286 6.954 4.348 1.00 97.44 89 ASN A O 1
ATOM 672 N N . LYS A 1 90 ? -12.893 6.756 2.190 1.00 96.94 90 LYS A N 1
ATOM 673 C CA . LYS A 1 90 ? -13.652 5.506 2.352 1.00 96.94 90 LYS A CA 1
ATOM 674 C C . LYS A 1 90 ? -12.789 4.346 2.853 1.00 96.94 90 LYS A C 1
ATOM 676 O O . LYS A 1 90 ? -13.228 3.624 3.739 1.00 96.94 90 LYS A O 1
ATOM 681 N N . LEU A 1 91 ? -11.575 4.192 2.317 1.00 95.50 91 LEU A N 1
ATOM 682 C CA . LEU A 1 91 ? -10.668 3.106 2.707 1.00 95.50 91 LEU A CA 1
ATOM 683 C C . LEU A 1 91 ? -10.229 3.255 4.161 1.00 95.50 91 LEU A C 1
ATOM 685 O O . LEU A 1 91 ? -10.287 2.295 4.919 1.00 95.50 91 LEU A O 1
ATOM 689 N N . ALA A 1 92 ? -9.859 4.466 4.573 1.00 96.75 92 ALA A N 1
ATOM 690 C CA . ALA A 1 92 ? -9.443 4.709 5.948 1.00 96.75 92 ALA A CA 1
ATOM 691 C C . ALA A 1 92 ? -10.598 4.507 6.949 1.00 96.75 92 ALA A C 1
ATOM 693 O O . ALA A 1 92 ? -10.388 3.915 8.004 1.00 96.75 92 ALA A O 1
ATOM 694 N N . LYS A 1 93 ? -11.834 4.906 6.600 1.00 97.88 93 LYS A N 1
ATOM 695 C CA . LYS A 1 93 ? -13.027 4.577 7.407 1.00 97.88 93 LYS A CA 1
ATOM 696 C C . LYS A 1 93 ? -13.261 3.073 7.507 1.00 97.88 93 LYS A C 1
ATOM 698 O O . LYS A 1 93 ? -13.584 2.587 8.582 1.00 97.88 93 LYS A O 1
ATOM 703 N N . GLN A 1 94 ? -13.102 2.348 6.401 1.00 96.94 94 GLN A N 1
ATOM 704 C CA . GLN A 1 94 ? -13.257 0.896 6.390 1.00 96.94 94 GLN A CA 1
ATOM 705 C C . GLN A 1 94 ? -12.226 0.225 7.303 1.00 96.94 94 GLN A C 1
ATOM 707 O O . GLN A 1 94 ? -12.597 -0.625 8.099 1.00 96.94 94 GLN A O 1
ATOM 712 N N . VAL A 1 95 ? -10.958 0.643 7.236 1.00 97.00 95 VAL A N 1
ATOM 713 C CA . VAL A 1 95 ? -9.899 0.128 8.118 1.00 97.00 95 VAL A CA 1
ATOM 714 C C . VAL A 1 95 ? -10.250 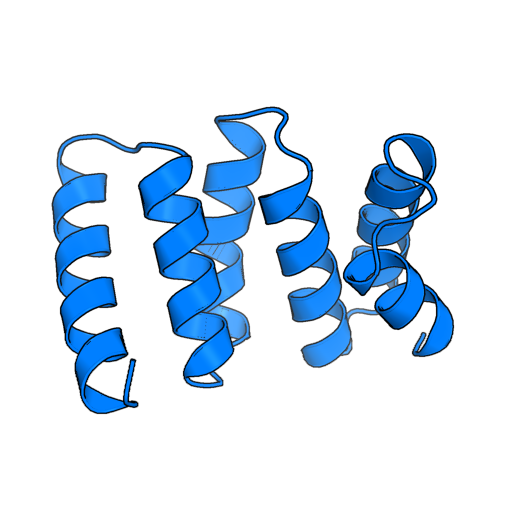0.359 9.589 1.00 97.00 95 VAL A C 1
ATOM 716 O O . VAL A 1 95 ? -10.178 -0.581 10.371 1.00 97.00 95 VAL A O 1
ATOM 719 N N . MET A 1 96 ? -10.700 1.563 9.950 1.00 95.06 96 MET A N 1
ATOM 720 C CA . MET A 1 96 ? -11.122 1.888 11.322 1.00 95.06 96 MET A CA 1
ATOM 721 C C . MET A 1 96 ? -12.355 1.112 11.802 1.00 95.06 96 MET A C 1
ATOM 723 O O . MET A 1 96 ? -12.572 1.010 12.999 1.00 95.06 96 MET A O 1
ATOM 727 N N . ALA A 1 97 ? -13.192 0.611 10.893 1.00 94.31 97 ALA A N 1
ATOM 728 C CA . ALA A 1 97 ? -14.368 -0.180 11.249 1.00 94.31 97 ALA A CA 1
ATOM 729 C C . ALA A 1 97 ? -14.062 -1.683 11.388 1.00 94.31 97 ALA A C 1
ATOM 731 O O . ALA A 1 97 ? -14.856 -2.411 11.977 1.00 94.31 97 ALA A O 1
ATOM 732 N N . CYS A 1 98 ? -12.953 -2.154 10.808 1.00 87.69 98 CYS A N 1
ATOM 733 C CA . CYS A 1 98 ? -12.571 -3.568 10.772 1.00 87.69 98 CYS A CA 1
ATOM 734 C C . CYS A 1 98 ? -11.476 -3.951 11.783 1.00 87.69 98 CYS A C 1
ATOM 736 O O . CYS A 1 98 ? -11.147 -5.132 11.864 1.00 87.69 98 CYS A O 1
ATOM 738 N N . ASN A 1 99 ? -10.905 -2.985 12.507 1.00 86.56 99 ASN A N 1
ATOM 739 C CA . ASN A 1 99 ? -9.865 -3.177 13.525 1.00 86.56 99 ASN A CA 1
ATOM 740 C C . ASN A 1 99 ? -10.306 -2.554 14.847 1.00 86.56 99 ASN A C 1
ATOM 742 O O . ASN A 1 99 ? -9.918 -3.106 15.897 1.00 86.56 99 ASN A O 1
#

Solvent-accessible surface area (backbone atoms only — not comparable to full-atom values): 5111 Å² total; per-residue (Å²): 130,58,79,82,51,40,61,56,49,39,51,52,34,55,56,46,41,74,79,53,77,45,39,67,50,25,34,51,34,13,53,38,28,44,75,72,66,37,41,78,70,15,47,62,32,15,52,54,14,36,74,70,33,93,57,56,61,29,40,29,53,43,11,43,37,28,43,76,70,65,40,44,70,61,12,48,54,36,16,49,59,37,33,75,77,38,78,80,45,63,56,24,51,50,40,64,74,76,103